Protein AF-A0A166Y8A0-F1 (afdb_monomer)

pLDDT: mean 83.74, std 12.18, range [38.94, 93.88]

Radius of gyration: 12.73 Å; Cα contacts (8 Å, |Δi|>4): 56; chains: 1; bounding box: 27×32×35 Å

Foldseek 3Di:
DDQWAAFPVRLVVCCVPPPVLVVCCVPPVPVSNVSRVYDPLSSVLSVVCVVPPDQDPVSVVSSVVRCVVVVVVVVVVPD

Sequence (79 aa):
MKTYPKGLLSFTYNAANDPEVRELVLQNLPQAMALFDLSESQQELVQKVVKESFLTDDLWSQYCEELRPEIDDDIAKIW

Structure (mmCIF, N/CA/C/O backbone):
data_AF-A0A166Y8A0-F1
#
_entry.id   AF-A0A166Y8A0-F1
#
loop_
_atom_site.group_PDB
_atom_site.id
_atom_site.type_symbol
_atom_site.label_atom_id
_atom_site.label_alt_id
_atom_site.label_comp_id
_atom_site.label_asym_id
_atom_site.label_entity_id
_atom_site.label_seq_id
_atom_site.pdbx_PDB_ins_code
_atom_site.Cartn_x
_atom_site.Cartn_y
_atom_site.Cartn_z
_atom_site.occupancy
_atom_site.B_iso_or_equiv
_atom_site.auth_seq_id
_atom_site.auth_comp_id
_atom_site.auth_asym_id
_atom_site.auth_atom_id
_atom_site.pdbx_PDB_model_num
ATOM 1 N N . MET A 1 1 ? -2.678 4.042 -22.032 1.00 59.44 1 MET A N 1
ATOM 2 C CA . MET A 1 1 ? -2.469 3.977 -20.571 1.00 59.44 1 MET A CA 1
ATOM 3 C C . MET A 1 1 ? -2.673 2.535 -20.154 1.00 59.44 1 MET A C 1
ATOM 5 O O . MET A 1 1 ? -3.696 1.981 -20.537 1.00 59.44 1 MET A O 1
ATOM 9 N N . LYS A 1 2 ? -1.707 1.916 -19.463 1.00 69.44 2 LYS A N 1
ATOM 10 C CA . LYS A 1 2 ? -1.945 0.625 -18.801 1.00 69.44 2 LYS A CA 1
ATOM 11 C C . LYS A 1 2 ? -3.029 0.837 -17.739 1.00 69.44 2 LYS A C 1
ATOM 13 O O . LYS A 1 2 ? -3.007 1.856 -17.052 1.00 69.44 2 LYS A O 1
ATOM 18 N N . THR A 1 3 ? -3.973 -0.088 -17.640 1.00 77.31 3 THR A N 1
ATOM 19 C CA . THR A 1 3 ? -5.024 -0.065 -16.619 1.00 77.31 3 THR A CA 1
ATOM 20 C C . THR A 1 3 ? -4.702 -1.158 -15.614 1.00 77.31 3 THR A C 1
ATOM 22 O O . THR A 1 3 ? -4.595 -2.319 -16.005 1.00 77.31 3 THR A O 1
ATOM 25 N N . TYR A 1 4 ? -4.508 -0.789 -14.350 1.00 85.38 4 TYR A N 1
ATOM 2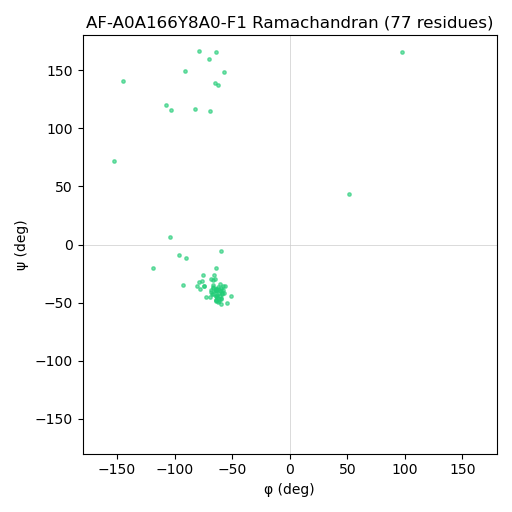6 C CA . TYR A 1 4 ? -4.252 -1.749 -13.281 1.00 85.38 4 TYR A CA 1
ATOM 27 C C . TYR A 1 4 ? -5.569 -2.179 -12.623 1.00 85.38 4 TYR A C 1
ATOM 29 O O . TYR A 1 4 ? -6.515 -1.384 -12.576 1.00 85.38 4 TYR A O 1
ATOM 37 N N . PRO A 1 5 ? -5.655 -3.416 -12.103 1.00 87.56 5 PRO A N 1
ATOM 38 C CA . PRO A 1 5 ? -6.696 -3.770 -11.149 1.00 87.56 5 PRO A CA 1
ATOM 39 C C . PRO A 1 5 ? -6.634 -2.829 -9.943 1.00 87.56 5 P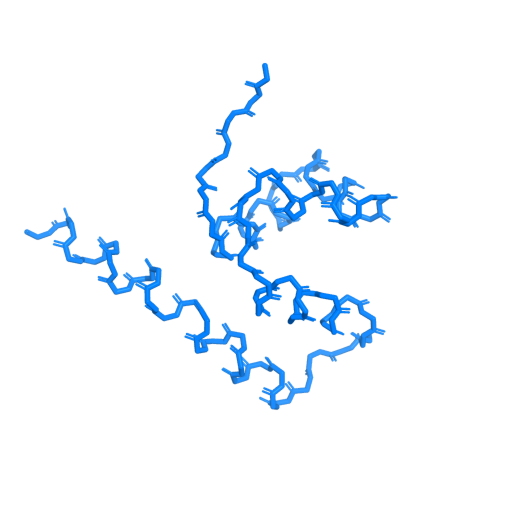RO A C 1
ATOM 41 O O . PRO A 1 5 ? -5.555 -2.358 -9.580 1.00 87.56 5 PRO A O 1
ATOM 44 N N . LYS A 1 6 ? -7.785 -2.550 -9.339 1.00 89.31 6 LYS A N 1
ATOM 45 C CA . LYS A 1 6 ? -7.885 -1.673 -8.169 1.00 89.31 6 LYS A CA 1
ATOM 46 C C . LYS A 1 6 ? -7.474 -2.405 -6.890 1.00 89.31 6 LYS A C 1
ATOM 48 O O . LYS A 1 6 ? -7.399 -3.631 -6.891 1.00 89.31 6 LYS A O 1
ATOM 53 N N . GLY A 1 7 ? -7.265 -1.649 -5.820 1.00 89.56 7 GLY A N 1
ATOM 54 C CA . GLY A 1 7 ? -7.065 -2.180 -4.475 1.00 89.56 7 GLY A CA 1
ATOM 55 C C . GLY A 1 7 ? -5.605 -2.293 -4.046 1.00 89.56 7 GLY A C 1
ATOM 56 O O . GLY A 1 7 ? -4.661 -2.185 -4.844 1.00 89.56 7 GLY A O 1
ATOM 57 N N . LEU A 1 8 ? -5.436 -2.493 -2.742 1.00 90.88 8 LEU A N 1
ATOM 58 C CA . LEU A 1 8 ? -4.153 -2.540 -2.055 1.00 90.88 8 LEU A CA 1
ATOM 59 C C . LEU A 1 8 ? -3.329 -3.755 -2.487 1.00 90.88 8 LEU A C 1
ATOM 61 O O . LEU A 1 8 ? -2.106 -3.643 -2.616 1.00 90.88 8 LEU A O 1
ATOM 65 N N . LEU A 1 9 ? -3.966 -4.891 -2.777 1.00 89.75 9 LEU A N 1
ATOM 66 C CA . LEU A 1 9 ? -3.284 -6.097 -3.245 1.00 89.75 9 LEU A CA 1
ATOM 67 C C . LEU A 1 9 ? -2.629 -5.858 -4.607 1.00 89.75 9 LEU A C 1
ATOM 69 O O . LEU A 1 9 ? -1.446 -6.151 -4.799 1.00 89.75 9 LEU A O 1
ATOM 73 N N . SER A 1 10 ? -3.382 -5.267 -5.536 1.00 90.75 10 SER A N 1
ATOM 74 C CA . SER A 1 10 ? -2.889 -4.922 -6.869 1.00 90.75 10 SER A CA 1
ATOM 75 C C . SER A 1 10 ? -1.761 -3.893 -6.797 1.00 90.75 10 SER A C 1
ATOM 77 O O . SER A 1 10 ? -0.713 -4.090 -7.420 1.00 90.75 10 SER A O 1
ATOM 79 N N . PHE A 1 11 ? -1.924 -2.841 -5.988 1.00 92.38 11 PHE A N 1
ATOM 80 C CA . PHE A 1 11 ? -0.873 -1.850 -5.746 1.00 92.38 11 PHE A CA 1
ATOM 81 C C . PHE A 1 11 ? 0.418 -2.516 -5.264 1.00 92.38 11 PHE A C 1
ATOM 83 O O . PHE A 1 11 ? 1.486 -2.309 -5.836 1.00 92.38 11 PHE A O 1
ATOM 90 N N . THR A 1 12 ? 0.305 -3.372 -4.253 1.00 89.75 12 THR A N 1
ATOM 91 C CA . THR A 1 12 ? 1.435 -4.059 -3.623 1.00 89.75 12 THR A CA 1
ATOM 92 C C . THR A 1 12 ? 2.162 -4.966 -4.599 1.00 89.75 12 THR A C 1
ATOM 94 O O . THR A 1 12 ? 3.386 -4.902 -4.730 1.00 89.75 12 THR A O 1
ATOM 97 N N . TYR A 1 13 ? 1.405 -5.798 -5.312 1.00 90.25 13 TYR A N 1
ATOM 98 C CA . TYR A 1 13 ? 1.962 -6.714 -6.292 1.00 90.25 13 TYR A CA 1
ATOM 99 C C . TYR A 1 13 ? 2.718 -5.956 -7.388 1.00 90.25 13 TYR A C 1
ATOM 101 O O . TYR A 1 13 ? 3.849 -6.316 -7.717 1.00 90.25 13 TYR A O 1
ATOM 109 N N . ASN A 1 14 ? 2.134 -4.883 -7.927 1.00 92.00 14 ASN A N 1
ATOM 110 C CA . ASN A 1 14 ? 2.748 -4.120 -9.010 1.00 92.00 14 ASN A CA 1
ATOM 111 C C . ASN A 1 14 ? 3.918 -3.252 -8.523 1.00 92.00 14 ASN A C 1
ATOM 113 O O . ASN A 1 14 ? 4.928 -3.180 -9.210 1.00 92.00 14 ASN A O 1
ATOM 117 N N . ALA A 1 15 ? 3.866 -2.675 -7.321 1.00 90.19 15 ALA A N 1
ATOM 118 C CA . ALA A 1 15 ? 5.015 -1.980 -6.732 1.00 90.19 15 ALA A CA 1
ATOM 119 C C . ALA A 1 15 ? 6.221 -2.922 -6.533 1.00 90.19 15 ALA A C 1
ATOM 121 O O . ALA A 1 15 ? 7.380 -2.524 -6.704 1.00 90.19 15 ALA A O 1
ATOM 122 N N . ALA A 1 16 ? 5.956 -4.193 -6.217 1.00 88.00 16 ALA A N 1
ATOM 123 C CA . ALA A 1 16 ? 6.985 -5.213 -6.068 1.00 88.00 16 ALA A CA 1
ATOM 124 C C . ALA A 1 16 ? 7.498 -5.767 -7.408 1.00 88.00 16 ALA A C 1
ATOM 126 O O . ALA A 1 16 ? 8.678 -6.105 -7.486 1.00 88.00 16 ALA A O 1
ATOM 127 N N . ASN A 1 17 ? 6.676 -5.845 -8.460 1.00 89.75 17 ASN A N 1
ATOM 128 C CA . ASN A 1 17 ? 7.010 -6.603 -9.678 1.00 89.75 17 ASN A CA 1
ATOM 129 C C . ASN A 1 17 ? 7.090 -5.778 -10.977 1.00 89.75 17 ASN A C 1
ATOM 131 O O . ASN A 1 17 ? 7.745 -6.226 -11.916 1.00 89.75 17 ASN A O 1
ATOM 135 N N . ASP A 1 18 ? 6.486 -4.589 -11.048 1.00 92.75 18 ASP A N 1
ATOM 136 C CA . ASP A 1 18 ? 6.554 -3.694 -12.212 1.00 92.75 18 ASP A CA 1
ATOM 137 C C . ASP A 1 18 ? 7.543 -2.537 -11.930 1.00 92.75 18 ASP A C 1
ATOM 139 O O . ASP A 1 18 ? 7.303 -1.723 -11.031 1.00 92.75 18 ASP A O 1
ATOM 143 N N . PRO A 1 19 ? 8.667 -2.436 -12.672 1.00 92.31 19 PRO A N 1
ATOM 144 C CA . PRO A 1 19 ? 9.644 -1.362 -12.495 1.00 92.31 19 PRO A CA 1
ATOM 145 C C . PRO A 1 19 ? 9.064 0.047 -12.670 1.00 92.31 19 PRO A C 1
ATOM 147 O O . PRO A 1 19 ? 9.478 0.950 -11.946 1.00 92.31 19 PRO A O 1
ATOM 150 N N . GLU A 1 20 ? 8.103 0.239 -13.580 1.00 91.44 20 GLU A N 1
ATOM 151 C CA . GLU A 1 20 ? 7.475 1.544 -13.826 1.00 91.44 20 GLU A CA 1
ATOM 152 C C . GLU A 1 20 ? 6.642 1.969 -12.614 1.00 91.44 20 GLU A C 1
ATOM 154 O O . GLU A 1 20 ? 6.706 3.116 -12.171 1.00 91.44 20 GLU A O 1
ATOM 159 N N . VAL A 1 21 ? 5.886 1.030 -12.038 1.00 90.81 21 VAL A N 1
ATOM 160 C CA . VAL A 1 21 ? 5.084 1.284 -10.833 1.00 90.81 21 VAL A CA 1
ATOM 161 C C . VAL A 1 21 ? 5.987 1.506 -9.629 1.00 90.81 21 VAL A C 1
ATOM 163 O O . VAL A 1 21 ? 5.741 2.418 -8.845 1.00 90.81 21 VAL A O 1
ATOM 166 N N . ARG A 1 22 ? 7.065 0.728 -9.496 1.00 91.06 22 ARG A N 1
ATOM 167 C CA . ARG A 1 22 ? 8.047 0.915 -8.426 1.00 91.06 22 ARG A CA 1
ATOM 168 C C . ARG A 1 22 ? 8.686 2.299 -8.479 1.00 91.06 22 ARG A C 1
ATOM 170 O O . ARG A 1 22 ? 8.778 2.969 -7.454 1.00 91.06 22 ARG A O 1
ATOM 177 N N . GLU A 1 23 ? 9.114 2.740 -9.658 1.00 92.44 23 GLU A N 1
ATOM 178 C CA . GLU A 1 23 ? 9.692 4.072 -9.831 1.00 92.44 23 GLU A CA 1
ATOM 179 C C . GLU A 1 23 ? 8.665 5.171 -9.536 1.00 92.44 23 GLU A C 1
ATOM 181 O O . GLU A 1 23 ? 8.977 6.139 -8.842 1.00 92.44 23 GLU A O 1
ATOM 186 N N . LEU A 1 24 ? 7.412 4.975 -9.952 1.00 91.50 24 LEU A N 1
ATOM 187 C CA . LEU A 1 24 ? 6.326 5.897 -9.638 1.00 91.50 24 LEU A CA 1
ATOM 188 C C . LEU A 1 24 ? 6.037 5.976 -8.133 1.00 91.50 24 LEU A C 1
ATOM 190 O O . LEU A 1 24 ? 5.819 7.068 -7.622 1.00 91.50 24 LEU A O 1
ATOM 194 N N . VAL A 1 25 ? 6.080 4.858 -7.405 1.00 90.44 25 VAL A N 1
ATOM 195 C CA . VAL A 1 25 ? 5.941 4.833 -5.938 1.00 90.44 25 VAL A CA 1
ATOM 196 C C . VAL A 1 25 ? 7.049 5.649 -5.263 1.00 90.44 25 VAL A C 1
ATOM 198 O O . VAL A 1 25 ? 6.772 6.382 -4.316 1.00 90.44 25 VAL A O 1
ATOM 201 N N . LEU 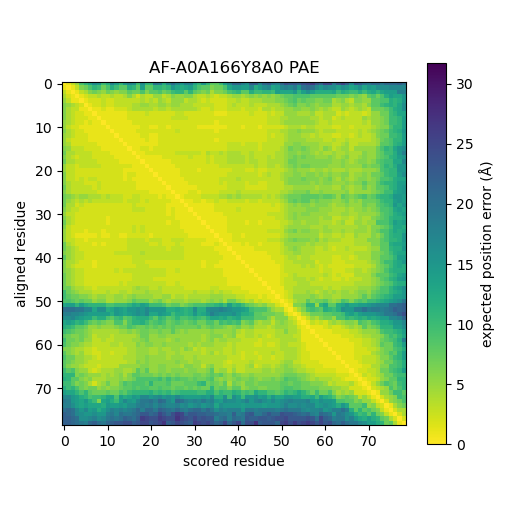A 1 26 ? 8.284 5.568 -5.769 1.00 88.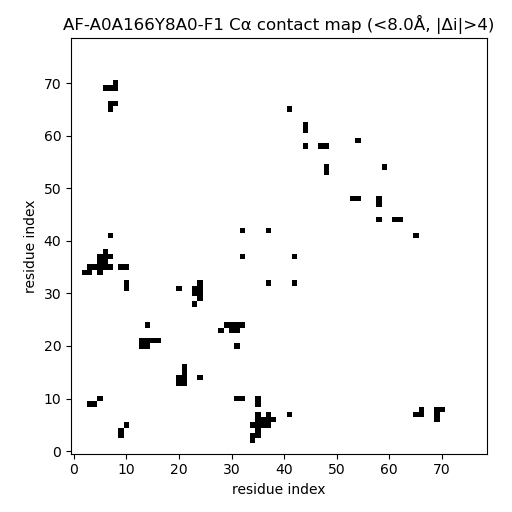31 26 LEU A N 1
ATOM 202 C CA . LEU A 1 26 ? 9.435 6.294 -5.220 1.00 88.31 26 LEU A CA 1
ATOM 203 C C . LEU A 1 26 ? 9.418 7.794 -5.549 1.00 88.31 26 LEU A C 1
ATOM 205 O O . LEU A 1 26 ? 9.848 8.602 -4.729 1.00 88.31 26 LEU A O 1
ATOM 209 N N . GLN A 1 27 ? 8.946 8.173 -6.740 1.00 92.81 27 GLN A N 1
ATOM 210 C CA . GLN A 1 27 ? 8.965 9.564 -7.210 1.00 92.81 27 GLN A CA 1
ATOM 211 C C . GLN A 1 27 ? 7.674 10.330 -6.896 1.00 92.81 27 GLN A C 1
ATOM 213 O O . GLN A 1 27 ? 7.715 11.533 -6.640 1.00 92.81 27 GLN A O 1
ATOM 218 N N . ASN A 1 28 ? 6.524 9.656 -6.942 1.00 93.00 28 ASN A N 1
ATOM 219 C CA . ASN A 1 28 ? 5.203 10.257 -6.787 1.00 93.00 28 ASN A CA 1
ATOM 220 C C . ASN A 1 28 ? 4.182 9.255 -6.219 1.00 93.00 28 ASN A C 1
ATOM 222 O O . ASN A 1 28 ? 3.254 8.808 -6.901 1.00 93.00 28 ASN A O 1
ATOM 226 N N . LEU A 1 29 ? 4.339 8.934 -4.933 1.00 90.38 29 LEU A N 1
ATOM 227 C CA . LEU A 1 29 ? 3.448 8.029 -4.207 1.00 90.38 29 LEU A CA 1
ATOM 228 C C . LEU A 1 29 ? 1.947 8.379 -4.346 1.00 90.38 29 LEU A C 1
ATOM 230 O O . LEU A 1 29 ? 1.171 7.462 -4.616 1.00 90.38 29 LEU A O 1
ATOM 234 N N . PRO A 1 30 ? 1.499 9.650 -4.234 1.00 93.06 30 PRO A N 1
ATOM 235 C CA . PRO A 1 30 ? 0.089 9.999 -4.441 1.00 93.06 30 PRO A CA 1
ATOM 236 C C . PRO A 1 30 ? -0.447 9.596 -5.817 1.00 93.06 30 PRO A C 1
ATOM 238 O O . PRO A 1 30 ? -1.548 9.058 -5.921 1.00 93.06 30 PRO A O 1
ATOM 241 N N . GLN A 1 31 ? 0.339 9.808 -6.875 1.00 92.31 31 GLN A N 1
ATOM 242 C CA . GLN A 1 31 ? -0.050 9.397 -8.221 1.00 92.31 31 GLN A CA 1
ATOM 243 C C . GLN A 1 31 ? -0.084 7.874 -8.358 1.00 92.31 31 GLN A C 1
ATOM 245 O O . GLN A 1 31 ? -0.993 7.353 -9.001 1.00 92.31 31 GLN A O 1
ATOM 250 N N . ALA A 1 32 ? 0.867 7.165 -7.742 1.00 91.69 32 ALA A N 1
ATOM 251 C CA . ALA A 1 32 ? 0.856 5.708 -7.716 1.00 91.69 32 ALA A CA 1
ATOM 252 C C . ALA A 1 32 ? -0.423 5.185 -7.052 1.00 91.69 32 ALA A C 1
ATOM 254 O O . ALA A 1 32 ? -1.138 4.414 -7.674 1.00 91.69 32 ALA A O 1
ATOM 255 N N . MET A 1 33 ? -0.775 5.660 -5.853 1.00 93.88 33 MET A N 1
ATOM 256 C CA . MET A 1 33 ? -1.991 5.228 -5.147 1.00 93.88 33 MET A CA 1
ATOM 257 C C . MET A 1 33 ? -3.275 5.516 -5.945 1.00 93.88 33 MET A C 1
ATOM 259 O O . MET A 1 33 ? -4.182 4.686 -5.974 1.00 93.88 33 MET A O 1
ATOM 263 N N . ALA A 1 34 ? -3.333 6.645 -6.658 1.00 92.88 34 ALA A N 1
ATOM 264 C CA . ALA A 1 34 ? -4.475 6.993 -7.504 1.00 92.88 34 ALA A CA 1
ATOM 265 C C . ALA A 1 34 ? -4.673 6.034 -8.696 1.00 92.88 34 ALA A C 1
ATOM 267 O O . ALA A 1 34 ? -5.807 5.819 -9.119 1.00 92.88 34 ALA A O 1
ATOM 268 N N . LEU A 1 35 ? -3.603 5.424 -9.230 1.00 92.38 35 LEU A N 1
ATOM 269 C CA . LEU A 1 35 ? -3.718 4.440 -10.320 1.00 92.38 35 LEU A CA 1
ATOM 270 C C . LEU A 1 35 ? -4.447 3.159 -9.902 1.00 92.38 35 LEU A C 1
ATOM 272 O O . LEU A 1 35 ? -5.021 2.490 -10.760 1.00 92.38 35 LEU A O 1
ATOM 276 N N . PHE A 1 36 ? -4.416 2.829 -8.610 1.00 93.25 36 PHE A N 1
ATOM 277 C CA . PHE A 1 36 ? -5.034 1.628 -8.050 1.00 93.25 36 PHE A CA 1
ATOM 278 C C . PHE A 1 36 ? -6.341 1.931 -7.306 1.00 93.25 36 PHE A C 1
ATOM 280 O O . PHE A 1 36 ? -6.919 1.019 -6.726 1.00 93.25 36 PHE A O 1
ATOM 287 N N . ASP A 1 37 ? -6.830 3.177 -7.350 1.00 92.50 37 ASP A N 1
ATOM 288 C CA . ASP A 1 37 ? -8.084 3.603 -6.707 1.00 92.50 37 ASP A CA 1
ATOM 289 C C . ASP A 1 37 ? -8.153 3.207 -5.219 1.00 92.50 37 ASP A C 1
ATOM 291 O O . ASP A 1 37 ? -9.157 2.675 -4.745 1.00 92.50 37 ASP A O 1
ATOM 295 N N . LEU A 1 38 ? -7.038 3.403 -4.500 1.00 92.75 38 LEU A N 1
ATOM 296 C CA . LEU A 1 38 ? -6.945 3.055 -3.082 1.00 92.75 38 LEU A CA 1
ATOM 297 C C . LEU A 1 38 ? -7.901 3.912 -2.247 1.00 92.75 38 LEU A C 1
ATOM 299 O O . LEU A 1 38 ? -7.985 5.129 -2.447 1.00 92.75 38 LEU A O 1
ATOM 303 N N . SER A 1 39 ? -8.559 3.294 -1.266 1.00 92.06 39 SER A N 1
ATOM 304 C CA . SER A 1 39 ? -9.378 4.013 -0.283 1.00 92.06 39 SER A CA 1
ATOM 305 C C . SER A 1 39 ? -8.523 4.956 0.575 1.00 92.06 39 SER A C 1
ATOM 307 O O . SER A 1 39 ? -7.299 4.843 0.629 1.00 92.06 39 SER A O 1
ATOM 309 N N . GLU A 1 40 ? -9.159 5.882 1.293 1.00 91.75 40 GLU A N 1
ATOM 310 C CA . GLU A 1 40 ? -8.447 6.779 2.211 1.00 91.75 40 GLU A CA 1
ATOM 311 C C . GLU A 1 40 ? -7.674 6.001 3.296 1.00 91.75 40 GLU A C 1
ATOM 313 O O . GLU A 1 40 ? -6.502 6.296 3.532 1.00 91.75 40 GLU A O 1
ATOM 318 N N . SER A 1 41 ? -8.261 4.937 3.865 1.00 90.56 41 SER A N 1
ATOM 319 C CA . SER A 1 41 ? -7.585 4.083 4.858 1.00 90.56 41 SER A CA 1
ATOM 320 C C . SER A 1 41 ? -6.358 3.376 4.275 1.00 90.56 41 SER A C 1
ATOM 322 O O . SER A 1 41 ? -5.283 3.382 4.880 1.00 90.56 41 SER A O 1
ATOM 324 N N . GLN A 1 42 ? -6.480 2.838 3.059 1.00 91.44 42 GLN A N 1
ATOM 325 C CA . GLN A 1 42 ? -5.383 2.182 2.349 1.00 91.44 42 GLN A CA 1
ATOM 326 C C . GLN A 1 42 ? -4.263 3.169 1.998 1.00 91.44 42 GLN A C 1
ATOM 328 O O . GLN A 1 42 ? -3.082 2.848 2.143 1.00 91.44 42 GLN A O 1
ATOM 333 N N . GLN A 1 43 ? -4.608 4.391 1.584 1.00 92.94 43 GLN A N 1
ATOM 334 C CA . GLN A 1 43 ? -3.629 5.443 1.309 1.00 92.94 43 GLN A CA 1
ATOM 335 C C . GLN A 1 43 ? -2.857 5.851 2.565 1.00 92.94 43 GLN A C 1
ATOM 337 O O . GLN A 1 43 ? -1.633 5.994 2.516 1.00 92.94 43 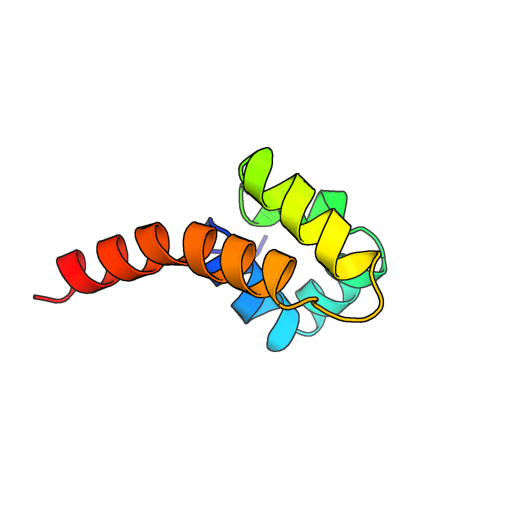GLN A O 1
ATOM 342 N N . GLU A 1 44 ? -3.540 6.035 3.696 1.00 91.25 44 GLU A N 1
ATOM 343 C CA . GLU A 1 44 ? -2.887 6.350 4.969 1.00 91.25 44 GLU A CA 1
ATOM 344 C C . GLU A 1 44 ? -1.926 5.242 5.406 1.00 91.25 44 GLU A C 1
ATOM 346 O O . GLU A 1 44 ? -0.800 5.523 5.822 1.00 91.25 44 GLU A O 1
ATOM 351 N N . LEU A 1 45 ? -2.353 3.985 5.289 1.00 90.38 45 LEU A N 1
ATOM 352 C CA . LEU A 1 45 ? -1.545 2.817 5.612 1.00 90.38 45 LEU A CA 1
ATOM 353 C C . LEU A 1 45 ? -0.289 2.739 4.734 1.00 90.38 45 LEU A C 1
ATOM 355 O O . LEU A 1 45 ? 0.817 2.625 5.261 1.00 90.38 45 LEU A O 1
ATOM 359 N N . VAL A 1 46 ? -0.429 2.881 3.413 1.00 90.06 46 VAL A N 1
ATOM 360 C CA . VAL A 1 46 ? 0.711 2.907 2.481 1.00 90.06 46 VAL A CA 1
ATOM 361 C C . VAL A 1 46 ? 1.670 4.048 2.826 1.00 90.06 46 VAL A C 1
ATOM 363 O O . VAL A 1 46 ? 2.883 3.851 2.852 1.00 90.06 46 VAL A O 1
ATOM 366 N N . GLN A 1 47 ? 1.158 5.235 3.156 1.00 89.81 47 GLN A N 1
ATOM 367 C CA . GLN A 1 47 ? 2.004 6.352 3.576 1.00 89.81 47 GLN A CA 1
ATOM 368 C C . GLN A 1 47 ? 2.756 6.075 4.881 1.00 89.81 47 GLN A C 1
ATOM 370 O O . GLN A 1 47 ? 3.910 6.489 4.996 1.00 89.81 47 GLN A O 1
ATOM 375 N N . LYS A 1 48 ? 2.131 5.405 5.858 1.00 88.62 48 LYS A N 1
ATOM 376 C CA . LYS A 1 48 ? 2.796 4.991 7.106 1.00 88.62 48 LYS A CA 1
ATOM 377 C C . LYS A 1 48 ? 3.909 3.986 6.812 1.00 88.62 48 LYS A C 1
ATOM 379 O O . LYS A 1 48 ? 5.037 4.213 7.228 1.00 88.62 48 LYS A O 1
ATOM 384 N N . VAL A 1 49 ? 3.621 2.961 6.008 1.00 85.25 49 VAL A N 1
ATOM 385 C CA . VAL A 1 49 ? 4.582 1.915 5.615 1.00 85.25 49 VAL A CA 1
ATOM 386 C C . VAL A 1 49 ? 5.767 2.471 4.823 1.00 85.25 49 VAL A C 1
ATOM 388 O O . VAL A 1 49 ? 6.884 2.008 4.998 1.00 85.25 49 VAL A O 1
ATOM 391 N N . VAL A 1 50 ? 5.559 3.468 3.959 1.00 81.94 50 VAL A N 1
ATOM 392 C CA . VAL A 1 50 ? 6.657 4.085 3.191 1.00 81.94 50 VAL A CA 1
ATOM 393 C C . VAL A 1 50 ? 7.496 5.041 4.051 1.00 81.94 50 VAL A C 1
ATOM 395 O O . VAL A 1 50 ? 8.691 5.199 3.804 1.00 81.94 50 VAL A O 1
ATOM 398 N N . LYS A 1 51 ? 6.891 5.704 5.047 1.00 81.94 51 LYS A N 1
ATOM 399 C CA . LYS A 1 51 ? 7.589 6.638 5.951 1.00 81.94 51 LYS A CA 1
ATOM 400 C C . LYS A 1 51 ? 8.347 5.923 7.066 1.00 81.94 51 LYS A C 1
ATOM 402 O O . LYS A 1 51 ? 9.409 6.396 7.467 1.00 81.94 51 LYS A O 1
ATOM 407 N N . GLU A 1 52 ? 7.806 4.826 7.583 1.00 76.50 52 GLU A N 1
ATOM 408 C CA . GLU A 1 52 ? 8.497 3.980 8.547 1.00 76.50 52 GLU A CA 1
ATOM 409 C C . GLU A 1 52 ? 9.432 3.040 7.792 1.00 76.50 52 GLU A C 1
ATOM 411 O O . GLU A 1 52 ? 8.997 2.193 7.023 1.00 76.50 52 GLU A O 1
ATOM 416 N N . SER A 1 53 ? 10.744 3.164 8.012 1.00 62.28 53 SER A N 1
ATOM 417 C CA . SER A 1 53 ? 11.748 2.326 7.339 1.00 62.28 53 SER A CA 1
ATOM 418 C C . SER A 1 53 ? 11.588 0.815 7.597 1.00 62.28 53 SER A C 1
ATOM 420 O O . SER A 1 53 ? 12.318 0.026 7.001 1.00 62.28 53 SER A O 1
ATOM 422 N N . PHE A 1 54 ? 10.662 0.411 8.476 1.00 65.31 54 PHE A N 1
ATOM 423 C CA . PHE A 1 54 ? 10.291 -0.968 8.769 1.00 65.31 54 PHE A CA 1
ATOM 424 C C . PHE A 1 54 ? 8.792 -1.063 9.067 1.00 65.31 54 PHE A C 1
ATOM 426 O O . PHE A 1 54 ? 8.244 -0.229 9.782 1.00 65.31 54 PHE A O 1
ATOM 433 N N . LEU A 1 55 ? 8.152 -2.123 8.575 1.00 73.62 55 LEU A N 1
ATOM 434 C CA . LEU A 1 55 ? 6.819 -2.519 9.023 1.00 73.62 55 LEU A CA 1
ATOM 435 C C . LEU A 1 55 ? 6.913 -3.030 10.465 1.00 73.62 55 LEU A C 1
ATOM 437 O O . LEU A 1 55 ? 7.554 -4.048 10.723 1.00 73.62 55 LEU A O 1
ATOM 441 N N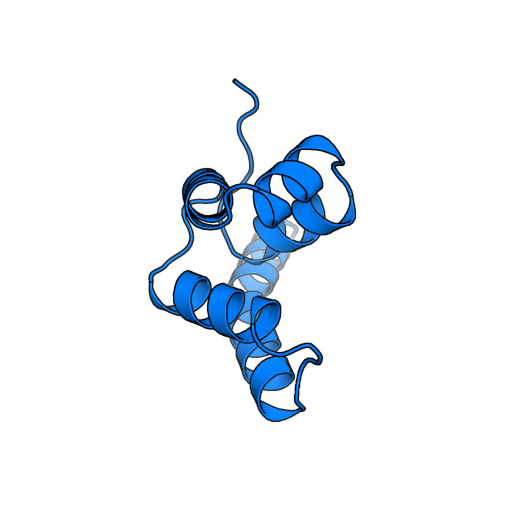 . THR A 1 56 ? 6.290 -2.314 11.398 1.00 83.38 56 THR A N 1
ATOM 442 C CA . THR A 1 56 ? 6.047 -2.813 12.758 1.00 83.38 56 THR A CA 1
ATOM 443 C C . THR A 1 56 ? 4.991 -3.922 12.736 1.00 83.38 56 THR A C 1
ATOM 445 O O . THR A 1 56 ? 4.200 -3.999 11.794 1.00 83.38 56 THR A O 1
ATOM 448 N N . ASP A 1 57 ? 4.939 -4.765 13.772 1.00 82.81 57 ASP A N 1
ATOM 449 C CA . ASP A 1 57 ? 3.938 -5.843 13.883 1.00 82.81 57 ASP A CA 1
ATOM 450 C C . ASP A 1 57 ? 2.495 -5.308 13.791 1.00 82.81 57 ASP A C 1
ATOM 452 O O . ASP A 1 57 ? 1.627 -5.931 13.171 1.00 82.81 57 ASP A O 1
ATOM 456 N N . ASP A 1 58 ? 2.252 -4.115 1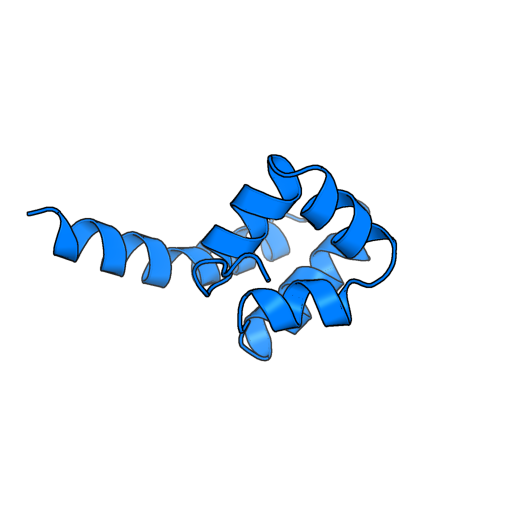4.341 1.00 85.62 58 ASP A N 1
ATOM 457 C CA . ASP A 1 58 ? 0.953 -3.438 14.289 1.00 85.62 58 ASP A CA 1
ATOM 458 C C . ASP A 1 58 ? 0.612 -2.967 12.870 1.00 85.62 58 ASP A C 1
ATOM 460 O O . ASP A 1 58 ? -0.504 -3.187 12.394 1.00 85.62 58 ASP A O 1
ATOM 464 N N . LEU A 1 59 ? 1.569 -2.355 12.160 1.00 83.62 59 LEU A N 1
ATOM 465 C CA . LEU A 1 59 ? 1.367 -1.947 10.767 1.00 83.62 59 LEU A CA 1
ATOM 466 C C . LEU A 1 59 ? 1.214 -3.157 9.845 1.00 83.62 59 LEU A C 1
ATOM 468 O O . LEU A 1 59 ? 0.401 -3.120 8.926 1.00 83.62 59 LEU A O 1
ATOM 472 N N . TRP A 1 60 ? 1.954 -4.237 10.100 1.00 84.19 60 TRP A N 1
ATOM 473 C CA . TRP A 1 60 ? 1.815 -5.487 9.361 1.00 84.19 60 TRP A CA 1
ATOM 474 C C . TRP A 1 60 ? 0.435 -6.111 9.568 1.00 84.19 60 TRP A C 1
ATOM 476 O O . TRP A 1 60 ? -0.179 -6.569 8.606 1.00 84.19 60 TRP A O 1
ATOM 486 N N . SER A 1 61 ? -0.089 -6.067 10.794 1.00 85.88 61 SER A N 1
ATOM 487 C CA . SER A 1 61 ? -1.437 -6.551 11.102 1.00 85.88 61 SER A CA 1
ATOM 488 C C . SER A 1 61 ? -2.508 -5.726 10.385 1.00 85.88 61 SER A C 1
ATOM 490 O O . SER A 1 61 ? -3.333 -6.304 9.682 1.00 85.88 61 SER A O 1
ATOM 492 N N . GLN A 1 62 ? -2.436 -4.390 10.457 1.00 86.00 62 GLN A N 1
ATOM 493 C CA . GLN A 1 62 ? -3.346 -3.487 9.727 1.00 86.00 62 GLN A CA 1
ATOM 494 C C . GLN A 1 62 ? -3.286 -3.716 8.214 1.00 86.00 62 GLN A C 1
ATOM 496 O O . GLN A 1 62 ? -4.300 -3.714 7.521 1.00 86.00 62 GLN A O 1
ATOM 501 N N . TYR A 1 63 ? -2.085 -3.959 7.698 1.00 87.88 63 TYR A N 1
ATOM 502 C CA . TYR A 1 63 ? -1.876 -4.242 6.291 1.00 87.88 63 TYR A CA 1
ATOM 503 C C . TYR A 1 63 ? -2.486 -5.574 5.852 1.00 87.88 63 TYR A C 1
ATOM 505 O O . TYR A 1 63 ? -3.156 -5.640 4.823 1.00 87.88 63 TYR A O 1
ATOM 513 N N . CYS A 1 64 ? -2.326 -6.625 6.655 1.00 86.31 64 CYS A N 1
ATOM 514 C CA . CYS A 1 64 ? -2.990 -7.905 6.419 1.00 86.31 64 CYS A CA 1
ATOM 515 C C . CYS A 1 64 ? -4.521 -7.788 6.485 1.00 86.31 64 CYS A C 1
ATOM 517 O O . CYS A 1 64 ? -5.214 -8.443 5.709 1.00 86.31 64 CYS A O 1
ATOM 519 N N . GLU A 1 65 ? -5.052 -6.972 7.399 1.00 88.19 65 GLU A N 1
ATOM 520 C CA . GLU A 1 65 ? -6.494 -6.740 7.539 1.00 88.19 65 GLU A CA 1
ATOM 521 C C . GLU A 1 65 ? -7.097 -6.067 6.304 1.00 88.19 65 GLU A C 1
ATOM 523 O O . GLU A 1 65 ? -8.126 -6.529 5.819 1.00 88.19 65 GLU A O 1
ATOM 528 N N . GLU A 1 66 ? -6.442 -5.045 5.749 1.00 87.38 66 GLU A N 1
ATOM 529 C CA . GLU A 1 66 ? -6.896 -4.354 4.530 1.00 87.38 66 GLU A CA 1
ATOM 530 C C . GLU A 1 66 ? -6.806 -5.239 3.273 1.00 87.38 66 GLU A C 1
ATOM 532 O O . GLU A 1 66 ? -7.617 -5.107 2.359 1.00 87.38 66 GLU A O 1
ATOM 537 N N . LEU A 1 67 ? -5.859 -6.183 3.223 1.00 85.81 67 LEU A N 1
ATOM 538 C CA . LEU A 1 67 ? -5.751 -7.146 2.118 1.00 85.81 67 LEU A CA 1
ATOM 539 C C . LEU A 1 67 ? -6.808 -8.255 2.169 1.00 85.81 67 LEU A C 1
ATOM 541 O O . LEU A 1 67 ? -7.138 -8.843 1.139 1.00 85.81 67 LEU A O 1
ATOM 545 N N . ARG A 1 68 ? -7.320 -8.581 3.358 1.00 82.06 68 ARG A N 1
ATOM 546 C CA . ARG A 1 68 ? -8.175 -9.754 3.570 1.00 82.06 68 ARG A CA 1
ATOM 547 C C . ARG A 1 68 ? -9.482 -9.719 2.763 1.00 82.06 68 ARG A C 1
ATOM 549 O O . ARG A 1 68 ? -9.749 -10.720 2.103 1.00 82.06 68 ARG A O 1
ATOM 556 N N . PRO A 1 69 ? -10.253 -8.612 2.725 1.00 81.75 69 PRO A N 1
ATOM 557 C CA . PRO A 1 69 ? -11.450 -8.527 1.890 1.00 81.75 69 PRO A CA 1
ATOM 558 C C . PRO A 1 69 ? -11.149 -8.721 0.402 1.00 81.75 69 PRO A C 1
ATOM 560 O O 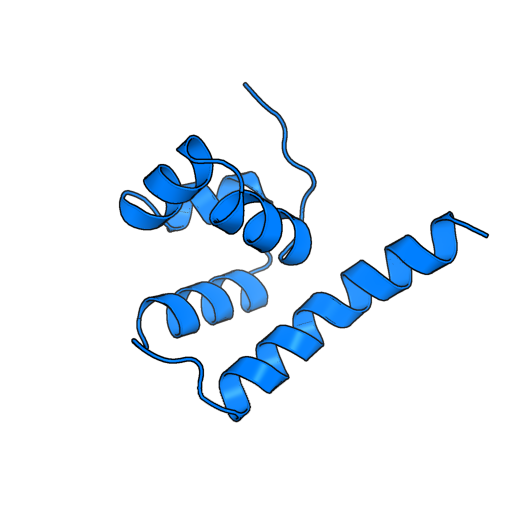. PRO A 1 69 ? -11.899 -9.403 -0.286 1.00 81.75 69 PRO A O 1
ATOM 563 N N . GLU A 1 70 ? -10.034 -8.168 -0.090 1.00 78.06 70 GLU A N 1
ATOM 564 C CA . GLU A 1 70 ? -9.649 -8.284 -1.502 1.00 78.06 70 GLU A CA 1
ATOM 565 C C . GLU A 1 70 ? -9.300 -9.731 -1.883 1.00 78.06 70 GLU A C 1
ATOM 567 O O . GLU A 1 70 ? -9.636 -10.179 -2.977 1.00 78.06 70 GLU A O 1
ATOM 572 N N . ILE A 1 71 ? -8.666 -10.479 -0.974 1.00 74.62 71 ILE A N 1
ATOM 573 C CA . ILE A 1 71 ? -8.343 -11.900 -1.167 1.00 74.62 71 ILE A CA 1
ATOM 574 C C . ILE A 1 71 ? -9.605 -12.768 -1.075 1.00 74.62 71 ILE A C 1
ATOM 576 O O . ILE A 1 71 ? -9.802 -13.658 -1.905 1.00 74.62 71 ILE A O 1
ATOM 580 N N . ASP A 1 72 ? -10.459 -12.517 -0.081 1.00 74.12 72 ASP A N 1
ATOM 581 C CA . ASP A 1 72 ? -11.686 -13.288 0.142 1.00 74.12 72 ASP A CA 1
ATOM 582 C C . ASP A 1 72 ? -12.673 -13.122 -1.035 1.00 74.12 72 ASP A C 1
ATOM 584 O O . ASP A 1 72 ? -13.272 -14.105 -1.488 1.00 74.12 72 ASP A O 1
ATOM 588 N N . ASP A 1 73 ? -12.775 -11.912 -1.600 1.00 62.56 73 ASP A N 1
ATOM 589 C CA . ASP A 1 73 ? -13.579 -11.621 -2.795 1.00 62.56 73 ASP A CA 1
ATOM 590 C C . ASP A 1 73 ? -13.049 -12.308 -4.067 1.00 62.56 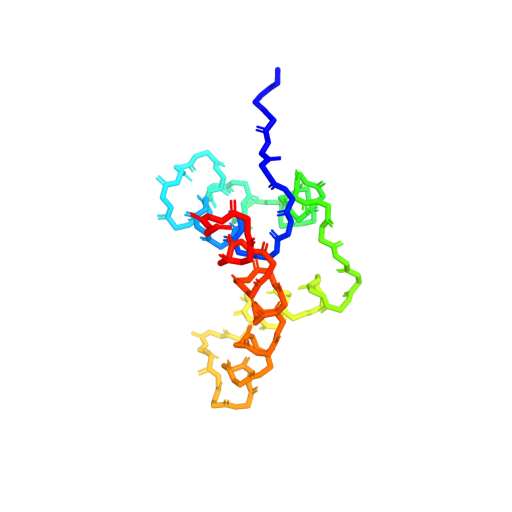73 ASP A C 1
ATOM 592 O O . ASP A 1 73 ? -13.834 -12.635 -4.965 1.00 62.56 73 ASP A O 1
ATOM 596 N N . ASP A 1 74 ? -11.735 -12.528 -4.173 1.00 55.88 74 ASP A N 1
ATOM 597 C CA . ASP A 1 74 ? -11.129 -13.242 -5.304 1.00 55.88 74 ASP A CA 1
ATOM 598 C C . ASP A 1 74 ? -11.313 -14.762 -5.177 1.00 55.88 74 ASP A C 1
ATOM 600 O O . ASP A 1 74 ? -11.634 -15.431 -6.162 1.00 55.88 74 ASP A O 1
ATOM 604 N N . ILE A 1 75 ? -11.208 -15.321 -3.964 1.00 55.34 75 ILE A N 1
ATOM 605 C CA . ILE A 1 75 ? -11.463 -16.752 -3.716 1.00 55.34 75 ILE A CA 1
ATOM 606 C C . ILE A 1 75 ? -12.911 -17.112 -4.064 1.00 55.34 75 ILE A C 1
ATOM 608 O O . ILE A 1 75 ? -13.152 -18.136 -4.709 1.00 55.34 75 ILE A O 1
ATOM 612 N N . ALA A 1 76 ? -13.871 -16.259 -3.696 1.00 54.88 76 ALA A N 1
ATOM 613 C CA . ALA A 1 76 ? -15.288 -16.486 -3.970 1.00 54.88 76 ALA A CA 1
ATOM 614 C C . ALA A 1 76 ? -15.637 -16.497 -5.472 1.00 54.88 76 ALA A C 1
ATOM 616 O O . ALA A 1 76 ? -16.671 -17.040 -5.850 1.00 54.88 76 ALA A O 1
ATOM 617 N N . LYS A 1 77 ? -14.794 -15.920 -6.341 1.00 50.62 77 LYS A N 1
ATOM 618 C CA . LYS A 1 77 ? -15.017 -15.886 -7.799 1.00 50.62 77 LYS A CA 1
ATOM 619 C C . LYS A 1 77 ? -14.423 -17.076 -8.554 1.00 50.62 77 LYS A C 1
ATOM 621 O O . LYS A 1 77 ? -14.713 -17.229 -9.738 1.00 50.62 77 LYS A O 1
ATOM 626 N N . ILE A 1 78 ? -13.580 -17.886 -7.910 1.00 50.00 78 ILE A N 1
ATOM 627 C CA . ILE A 1 78 ? -12.839 -18.984 -8.557 1.00 50.00 78 ILE A CA 1
ATOM 628 C C . ILE A 1 78 ? -13.544 -20.350 -8.391 1.00 50.00 78 ILE A C 1
ATOM 630 O O . ILE A 1 78 ? -13.161 -21.309 -9.061 1.00 50.00 78 ILE A O 1
ATOM 634 N N . TRP A 1 79 ? -14.591 -20.445 -7.563 1.00 38.94 79 TRP A N 1
ATOM 635 C CA . TRP A 1 79 ? -15.324 -21.690 -7.281 1.00 38.94 79 TRP A CA 1
ATOM 636 C C . TRP A 1 79 ? -16.749 -21.698 -7.837 1.00 38.94 79 TRP A C 1
ATOM 638 O O . TRP A 1 79 ? -17.491 -20.722 -7.593 1.00 38.94 79 TRP A O 1
#

Secondary structure (DSSP, 8-state):
---PPPSHHHHHHHHHH-HHHHHHHHH-HHHHHHHTT--HHHHHHHHHHHHSSS--HHHHHHHHHHHHHHHHHHHHHH-

Organism: NCBI:txid1365253

Mean predicted aligned error: 5.93 Å

Solvent-accessible surface area (backbone atoms only — not comparable to full-atom values): 4585 Å² total; per-residue (Å²): 130,91,81,63,62,61,36,67,59,43,44,52,52,35,45,75,72,34,70,69,47,31,50,33,45,75,77,38,43,73,63,42,44,60,62,14,65,47,51,72,70,56,48,53,50,52,52,49,51,71,69,36,95,60,78,45,75,65,56,47,50,54,52,52,58,69,38,44,63,63,50,54,60,52,55,65,70,74,110

Nearest PDB structures (foldseek):
  7ltr-assembly1_D  TM=8.476E-01  e=1.057E+00  Shewanella oneidensis MR-1
  7lts-assembly1_B  TM=5.921E-01  e=1.983E+00  Shewanella oneidensis MR-1